Protein AF-A0A090X2U5-F1 (afdb_monomer_lite)

Foldseek 3Di:
DDWDWADPDPQRWIWIADPVRDIFTEHDPPDPDTPGHHPVVVVVVVVVVVVD

Organism: Nonlabens ulvanivorans (NCBI:txid906888)

Sequence (52 aa):
MKITLERKNTEYLLEAKGVSGNTVMIDHSGMETVQGVSPMELL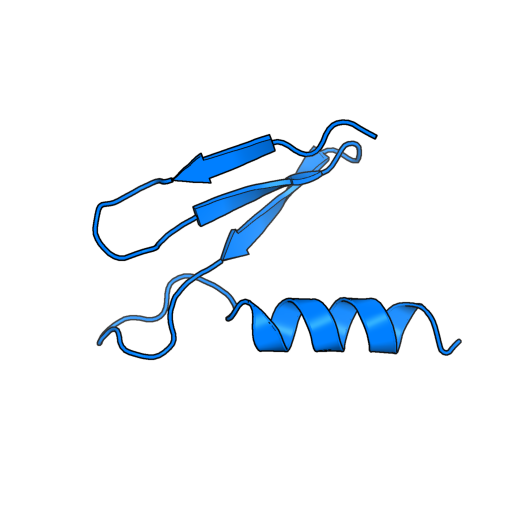LMGVALVVR

Structure (mmCIF, N/CA/C/O backbone):
data_AF-A0A090X2U5-F1
#
_entry.id   AF-A0A090X2U5-F1
#
loop_
_atom_site.group_PDB
_atom_site.id
_atom_site.type_symbol
_atom_site.label_atom_id
_atom_site.label_alt_id
_atom_site.label_comp_id
_atom_site.label_asym_id
_atom_site.label_entity_id
_atom_site.label_seq_id
_atom_site.pdbx_PDB_ins_code
_atom_site.Cartn_x
_atom_site.Cartn_y
_atom_site.Cartn_z
_atom_site.occupancy
_atom_site.B_iso_or_equiv
_atom_site.auth_seq_id
_atom_site.auth_comp_id
_atom_site.auth_asym_id
_atom_site.auth_atom_id
_atom_site.pdbx_PDB_model_num
ATOM 1 N N . MET A 1 1 ? -15.484 2.710 7.561 1.00 60.34 1 MET A N 1
ATOM 2 C CA . MET A 1 1 ? -14.159 2.289 7.057 1.00 60.34 1 MET A CA 1
ATOM 3 C C . MET A 1 1 ? -13.428 3.524 6.547 1.00 60.34 1 MET A C 1
ATOM 5 O O . MET A 1 1 ? -13.817 4.046 5.513 1.00 60.34 1 MET A O 1
ATOM 9 N N . LYS A 1 2 ? -12.454 4.052 7.299 1.00 72.62 2 LYS A N 1
ATOM 10 C CA . LYS A 1 2 ? -11.598 5.165 6.853 1.00 72.62 2 LYS A CA 1
ATOM 11 C C . LYS A 1 2 ? -10.203 4.606 6.596 1.00 72.62 2 LYS A C 1
ATOM 13 O O . LYS A 1 2 ? -9.482 4.312 7.538 1.00 72.62 2 LYS A O 1
ATOM 18 N N . ILE A 1 3 ? -9.878 4.411 5.329 1.00 81.94 3 ILE A N 1
ATOM 19 C CA . ILE A 1 3 ? -8.523 4.131 4.851 1.00 81.94 3 ILE A CA 1
ATOM 20 C C . ILE A 1 3 ? -7.963 5.445 4.321 1.00 81.94 3 ILE A C 1
ATOM 22 O O . ILE A 1 3 ? -8.670 6.170 3.621 1.00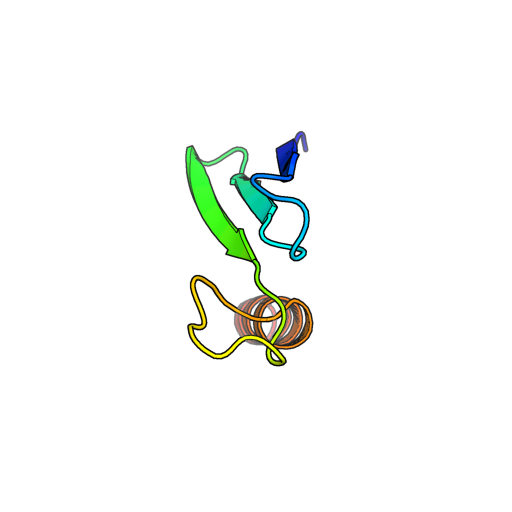 81.94 3 ILE A O 1
ATOM 26 N N . THR A 1 4 ? -6.731 5.778 4.690 1.00 86.94 4 THR A N 1
ATOM 27 C CA . THR A 1 4 ? -6.048 6.974 4.183 1.00 86.94 4 THR A CA 1
ATOM 28 C C . THR A 1 4 ? -4.983 6.545 3.197 1.00 86.94 4 THR A C 1
ATOM 30 O O . THR A 1 4 ? -4.164 5.687 3.525 1.00 86.94 4 THR A O 1
ATOM 33 N N . LEU A 1 5 ? -5.002 7.145 2.012 1.00 87.56 5 LEU A N 1
ATOM 34 C CA . LEU A 1 5 ? -3.993 6.938 0.986 1.00 87.56 5 LEU A CA 1
ATOM 35 C C . LEU A 1 5 ? -3.208 8.239 0.823 1.00 87.56 5 LEU A C 1
ATOM 37 O O . LEU A 1 5 ? -3.793 9.276 0.509 1.00 87.56 5 LEU A O 1
ATOM 41 N N . GLU A 1 6 ? -1.905 8.191 1.066 1.00 89.75 6 GLU A N 1
ATOM 42 C CA . GLU A 1 6 ? -1.013 9.344 0.980 1.00 89.75 6 GLU A CA 1
ATOM 43 C C . GLU A 1 6 ? 0.003 9.120 -0.138 1.00 89.75 6 GLU A C 1
ATOM 45 O O . GLU A 1 6 ? 0.718 8.122 -0.149 1.00 89.75 6 GLU A O 1
ATOM 50 N N . ARG A 1 7 ? 0.087 10.053 -1.087 1.00 89.12 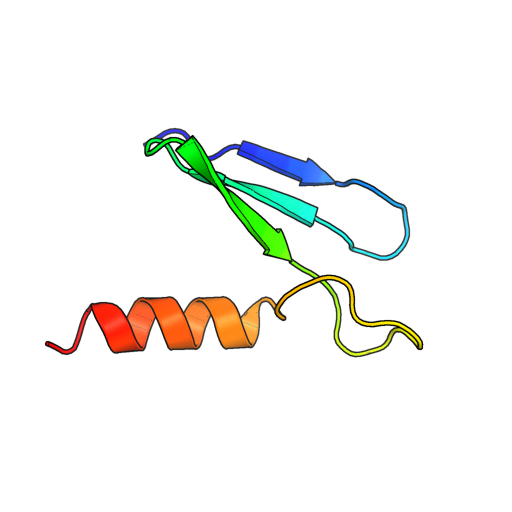7 ARG A N 1
ATOM 51 C CA . ARG A 1 7 ? 1.118 10.015 -2.126 1.00 89.12 7 ARG A CA 1
ATOM 52 C C . ARG A 1 7 ? 2.424 10.562 -1.558 1.00 89.12 7 ARG A C 1
ATOM 54 O O . ARG A 1 7 ? 2.467 11.719 -1.153 1.00 89.12 7 ARG A O 1
ATOM 61 N N . LYS A 1 8 ? 3.477 9.742 -1.552 1.00 88.19 8 LYS A N 1
ATOM 62 C CA . LYS A 1 8 ? 4.785 10.094 -0.978 1.00 88.19 8 LYS A CA 1
ATOM 63 C C . LYS A 1 8 ? 5.720 10.779 -1.959 1.00 88.19 8 LYS A C 1
ATOM 65 O O . LYS A 1 8 ? 6.545 11.582 -1.539 1.00 88.19 8 LYS A O 1
ATOM 70 N N . ASN A 1 9 ? 5.591 10.491 -3.250 1.00 84.38 9 ASN A N 1
ATOM 71 C CA . ASN A 1 9 ? 6.429 11.093 -4.281 1.00 84.38 9 ASN A CA 1
ATOM 72 C C . ASN A 1 9 ? 5.665 11.292 -5.602 1.00 84.38 9 ASN A C 1
ATOM 74 O O . ASN A 1 9 ? 4.498 10.924 -5.760 1.00 84.38 9 ASN A O 1
ATOM 78 N N . THR A 1 10 ? 6.335 11.879 -6.588 1.00 83.81 10 THR A N 1
ATOM 79 C CA . THR A 1 10 ? 5.809 12.026 -7.951 1.00 83.81 10 THR A CA 1
ATOM 80 C C . THR A 1 10 ? 5.855 10.735 -8.767 1.00 83.81 10 THR A C 1
ATOM 82 O O . THR A 1 10 ? 5.173 10.657 -9.784 1.00 83.81 10 THR A O 1
ATOM 85 N N . GLU A 1 11 ? 6.543 9.701 -8.295 1.00 83.88 11 GLU A N 1
ATOM 86 C CA . GLU A 1 11 ? 6.798 8.444 -9.013 1.00 83.88 11 GLU A CA 1
ATOM 87 C C . GLU A 1 11 ? 5.799 7.326 -8.674 1.00 83.88 11 GLU A C 1
ATOM 89 O O . GLU A 1 11 ? 6.064 6.155 -8.897 1.00 83.88 11 GLU A O 1
ATOM 94 N N . TYR A 1 12 ? 4.612 7.692 -8.184 1.00 84.88 12 TYR A N 1
ATOM 95 C CA . TYR A 1 12 ? 3.517 6.768 -7.852 1.00 84.88 12 TYR A CA 1
ATOM 96 C C . TYR A 1 12 ? 3.750 5.883 -6.617 1.00 84.88 12 TYR A C 1
ATOM 98 O O . TYR A 1 12 ? 3.005 4.925 -6.416 1.00 84.88 12 TYR A O 1
ATOM 106 N N . LEU A 1 13 ? 4.663 6.277 -5.725 1.00 86.44 13 LEU A N 1
ATOM 107 C CA . LEU A 1 13 ? 4.765 5.702 -4.386 1.00 86.44 13 LEU A CA 1
ATOM 108 C C . LEU A 1 13 ? 3.633 6.225 -3.495 1.00 86.44 13 LEU A C 1
ATOM 110 O O . LEU A 1 13 ? 3.481 7.437 -3.275 1.00 86.44 13 LEU A O 1
ATOM 114 N N . LEU A 1 14 ? 2.845 5.303 -2.958 1.00 89.81 14 LEU A N 1
ATOM 115 C CA . LEU A 1 14 ? 1.682 5.581 -2.124 1.00 89.81 14 LEU A CA 1
ATOM 116 C C . LEU A 1 14 ? 1.806 4.822 -0.801 1.00 89.81 14 LEU A C 1
ATOM 118 O O . LEU A 1 14 ? 2.155 3.648 -0.775 1.00 89.81 14 LEU A O 1
ATOM 122 N N . GLU A 1 15 ? 1.457 5.471 0.301 1.00 89.75 15 GLU A N 1
ATOM 123 C CA . GLU A 1 15 ? 1.315 4.837 1.608 1.00 89.75 15 GLU A CA 1
ATOM 124 C C . GLU A 1 15 ? -0.176 4.707 1.937 1.00 89.75 15 GLU A C 1
ATOM 126 O O . GLU A 1 15 ? -0.899 5.701 2.048 1.00 89.75 15 GLU A O 1
ATOM 131 N N . ALA A 1 16 ? -0.649 3.474 2.097 1.00 88.56 16 ALA A N 1
ATOM 132 C CA . ALA A 1 16 ? -1.996 3.172 2.555 1.00 88.56 16 ALA A CA 1
ATOM 133 C C . ALA A 1 16 ? -1.975 2.846 4.050 1.00 88.56 16 ALA A C 1
ATOM 135 O O . ALA A 1 16 ? -1.250 1.948 4.476 1.00 88.56 16 ALA A O 1
ATOM 136 N N . LYS A 1 17 ? -2.804 3.527 4.850 1.00 88.94 17 LYS A N 1
ATOM 137 C CA . LYS A 1 17 ? -3.013 3.194 6.269 1.00 88.94 17 LYS A CA 1
ATOM 138 C C . LYS A 1 17 ? -4.412 2.643 6.494 1.00 88.94 17 LYS A C 1
ATOM 140 O O . LYS A 1 17 ? -5.414 3.301 6.195 1.00 88.94 17 LYS A O 1
ATOM 145 N N . GLY A 1 18 ? -4.464 1.425 7.026 1.00 83.38 18 GLY A N 1
ATOM 146 C CA . GLY A 1 18 ? -5.687 0.753 7.443 1.00 83.38 18 GLY A CA 1
ATOM 147 C C . GLY A 1 18 ? -6.190 1.236 8.801 1.00 83.38 18 GLY A C 1
ATOM 148 O O . GLY A 1 18 ? -5.424 1.713 9.634 1.00 83.38 18 GLY A O 1
ATOM 149 N N . VAL A 1 19 ? -7.484 1.032 9.061 1.00 78.94 19 VAL A N 1
ATOM 150 C CA . VAL A 1 19 ? -8.110 1.318 10.371 1.00 78.94 19 VAL A CA 1
ATOM 151 C C . VAL A 1 19 ? -7.435 0.533 11.504 1.00 78.94 19 VAL A C 1
ATOM 153 O O . VAL A 1 19 ? -7.376 1.008 12.631 1.00 78.94 19 VAL A O 1
ATOM 156 N N . SER A 1 20 ? -6.878 -0.641 11.195 1.00 78.44 20 SER A N 1
ATOM 157 C CA . SER A 1 20 ? -6.150 -1.496 12.139 1.00 78.44 20 SER A CA 1
ATOM 158 C C . SER A 1 20 ? -4.742 -0.989 12.486 1.00 78.44 20 SER A C 1
ATOM 160 O O . SER A 1 20 ? -4.014 -1.686 13.182 1.00 78.44 20 SER A O 1
ATOM 162 N N . GLY A 1 21 ? -4.322 0.171 11.966 1.00 77.50 21 GLY A N 1
ATOM 163 C CA . GLY A 1 21 ? -2.981 0.730 12.176 1.00 77.50 21 GLY A CA 1
ATOM 164 C C . GLY A 1 21 ? -1.891 0.142 11.274 1.00 77.50 21 GLY A C 1
ATOM 165 O O . GLY A 1 21 ? -0.781 0.664 11.251 1.00 77.50 21 GLY A O 1
ATOM 166 N N . ASN A 1 22 ? -2.203 -0.896 10.492 1.00 82.81 22 ASN A N 1
ATOM 167 C CA . ASN A 1 22 ? -1.278 -1.472 9.518 1.00 82.81 22 ASN A CA 1
ATOM 168 C C . ASN A 1 22 ? -1.070 -0.516 8.338 1.00 82.81 22 ASN A C 1
ATOM 170 O O . ASN A 1 22 ? -2.039 0.025 7.790 1.00 82.81 22 ASN A O 1
ATOM 174 N N . THR A 1 23 ? 0.186 -0.350 7.933 1.00 87.06 23 THR A N 1
ATOM 175 C CA . THR A 1 23 ? 0.579 0.452 6.775 1.00 87.06 23 THR A CA 1
ATOM 176 C C . THR A 1 23 ? 1.086 -0.442 5.651 1.00 87.06 23 THR A C 1
ATOM 178 O O . THR A 1 23 ? 1.689 -1.488 5.887 1.00 87.06 23 THR A O 1
ATOM 181 N N . VAL A 1 24 ? 0.799 -0.048 4.416 1.00 87.38 24 VAL A N 1
ATOM 182 C CA . VAL A 1 24 ? 1.199 -0.765 3.206 1.00 87.38 24 VAL A CA 1
ATOM 183 C C . VAL A 1 24 ? 1.744 0.249 2.213 1.00 87.38 24 VAL A C 1
ATOM 185 O O . VAL A 1 24 ? 1.071 1.233 1.905 1.00 87.38 24 VAL A O 1
ATOM 188 N N . MET A 1 25 ? 2.948 -0.006 1.707 1.00 89.56 25 MET A N 1
ATOM 189 C CA . MET A 1 25 ? 3.543 0.781 0.629 1.00 89.56 25 MET A CA 1
ATOM 190 C C . MET A 1 25 ? 3.126 0.186 -0.712 1.00 89.56 25 MET A C 1
ATOM 192 O O . MET A 1 25 ? 3.327 -1.005 -0.955 1.00 89.56 25 MET A O 1
ATOM 196 N N . ILE A 1 26 ? 2.529 1.016 -1.561 1.00 88.50 26 ILE A N 1
ATOM 197 C CA . ILE A 1 26 ? 2.099 0.672 -2.912 1.00 88.50 26 ILE A CA 1
ATOM 198 C C . ILE A 1 26 ? 3.014 1.389 -3.884 1.00 88.50 26 ILE A C 1
ATOM 200 O O . ILE A 1 26 ? 3.183 2.605 -3.783 1.00 88.50 26 ILE A O 1
ATOM 204 N N . ASP A 1 27 ? 3.577 0.640 -4.816 1.00 87.19 27 ASP A N 1
ATOM 205 C CA . ASP A 1 27 ? 4.522 1.173 -5.784 1.00 87.19 27 ASP A CA 1
ATOM 206 C C . ASP A 1 27 ? 4.234 0.645 -7.192 1.00 87.19 27 ASP A C 1
ATOM 208 O O . ASP A 1 27 ? 3.552 -0.366 -7.375 1.00 87.19 27 ASP A O 1
ATOM 212 N N . HIS A 1 28 ? 4.722 1.342 -8.209 1.00 82.12 28 HIS A N 1
ATOM 213 C CA . HIS A 1 28 ? 4.611 0.898 -9.588 1.00 82.12 28 HIS A CA 1
ATOM 214 C C . HIS A 1 28 ? 5.827 0.050 -9.989 1.00 82.12 28 HIS A C 1
ATOM 216 O O . HIS A 1 28 ? 6.973 0.446 -9.812 1.00 82.12 28 HIS A O 1
ATOM 222 N N . SER A 1 29 ? 5.577 -1.099 -10.621 1.00 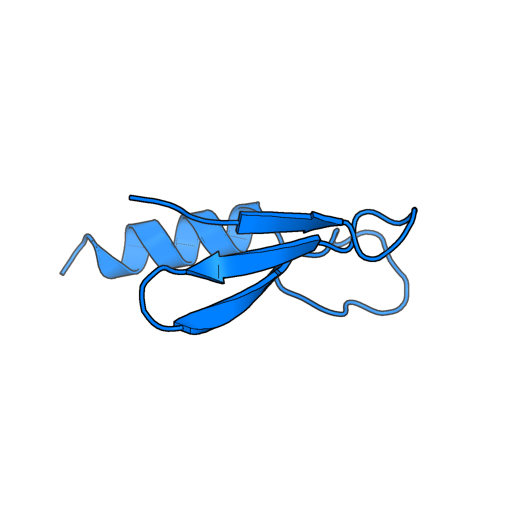69.44 29 SER A N 1
ATOM 223 C CA . SER A 1 29 ? 6.596 -2.082 -11.027 1.00 69.44 29 SER A CA 1
ATOM 224 C C . SER A 1 29 ? 7.592 -1.600 -12.098 1.00 69.44 29 SER A C 1
ATOM 226 O O . SER A 1 29 ? 8.457 -2.368 -12.504 1.00 69.44 29 SER A O 1
ATOM 228 N N . GLY A 1 30 ? 7.446 -0.371 -12.60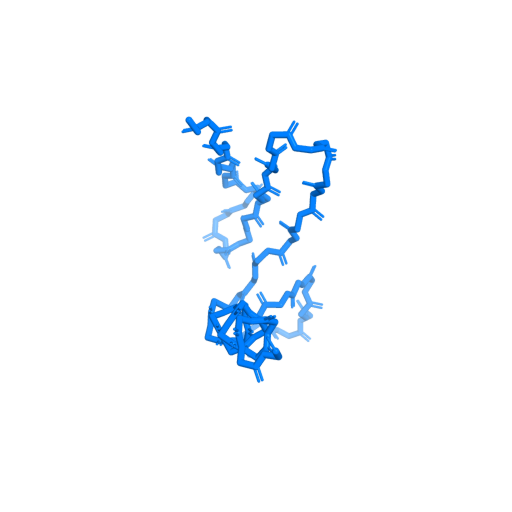0 1.00 67.00 30 GLY A N 1
ATOM 229 C CA . GLY A 1 30 ? 8.298 0.222 -13.633 1.00 67.00 30 GLY A CA 1
ATOM 230 C C . GLY A 1 30 ? 9.500 1.019 -13.112 1.00 67.00 30 GLY A C 1
ATOM 231 O O . GLY A 1 30 ? 10.211 1.602 -13.926 1.00 67.00 30 GLY A O 1
ATOM 232 N N . MET A 1 31 ? 9.721 1.088 -11.794 1.00 66.44 31 MET A N 1
ATOM 233 C CA . MET A 1 31 ? 10.871 1.790 -11.209 1.00 66.44 31 MET A CA 1
ATOM 234 C C . MET A 1 31 ? 12.101 0.884 -11.068 1.00 66.44 31 MET A C 1
ATOM 236 O O . MET A 1 31 ? 11.975 -0.308 -10.799 1.00 66.44 31 MET A O 1
ATOM 240 N N . GLU A 1 32 ? 13.304 1.463 -11.183 1.00 65.12 32 GLU A N 1
ATOM 241 C CA . GLU A 1 32 ? 14.578 0.751 -10.950 1.00 65.12 32 GLU A CA 1
ATOM 242 C C . GLU A 1 32 ? 14.695 0.191 -9.525 1.00 65.12 32 GLU A C 1
ATOM 244 O O . GLU A 1 32 ? 15.344 -0.832 -9.309 1.00 65.12 32 GLU A O 1
ATOM 249 N N . THR A 1 33 ? 14.057 0.843 -8.549 1.00 70.62 33 THR A N 1
ATOM 250 C CA . THR A 1 33 ? 14.004 0.379 -7.159 1.00 70.62 33 THR A CA 1
ATOM 251 C C . THR A 1 33 ? 12.554 0.291 -6.709 1.00 70.62 33 THR A C 1
ATOM 253 O O . THR A 1 33 ? 11.890 1.304 -6.522 1.00 70.62 33 THR A O 1
ATOM 256 N N . VAL A 1 34 ? 12.058 -0.936 -6.562 1.00 73.25 34 VAL A N 1
ATOM 257 C CA . VAL A 1 34 ? 10.694 -1.205 -6.098 1.00 73.25 34 VAL A CA 1
ATOM 258 C C . VAL A 1 34 ? 10.650 -1.036 -4.576 1.00 73.25 34 VAL A C 1
ATOM 260 O O . VAL A 1 34 ? 11.329 -1.762 -3.849 1.00 73.25 34 VAL A O 1
ATOM 263 N N . GLN A 1 35 ? 9.866 -0.074 -4.090 1.00 79.38 35 GLN A N 1
ATOM 264 C CA . GLN A 1 35 ? 9.763 0.300 -2.670 1.00 79.38 35 GLN A CA 1
ATOM 265 C C . GLN A 1 35 ? 8.465 -0.182 -2.003 1.00 79.38 35 GLN A C 1
ATOM 267 O O . GLN A 1 35 ? 8.194 0.133 -0.842 1.00 79.38 35 GLN A O 1
ATOM 272 N N . GLY A 1 36 ? 7.651 -0.955 -2.719 1.00 82.81 36 GLY A N 1
ATOM 273 C CA . GLY A 1 36 ? 6.364 -1.440 -2.244 1.00 82.81 36 GLY A CA 1
ATOM 274 C C . GLY A 1 36 ? 5.808 -2.560 -3.111 1.00 82.81 36 GLY A C 1
ATOM 275 O O . GLY A 1 36 ? 6.473 -3.070 -4.007 1.00 82.81 36 GLY A O 1
ATOM 276 N N . VAL A 1 37 ? 4.572 -2.951 -2.829 1.00 86.12 37 VAL A N 1
ATOM 277 C CA . VAL A 1 37 ? 3.848 -3.956 -3.617 1.00 86.12 37 VAL A CA 1
ATOM 278 C C . VAL A 1 37 ? 3.023 -3.280 -4.701 1.00 86.12 37 VAL A C 1
ATOM 280 O O . VAL A 1 37 ? 2.501 -2.180 -4.505 1.00 86.12 37 VAL A O 1
ATOM 283 N N . SER A 1 38 ? 2.874 -3.930 -5.850 1.00 87.56 38 SER A N 1
ATOM 284 C CA . SER A 1 38 ? 2.059 -3.363 -6.917 1.00 87.56 38 SER A CA 1
ATOM 285 C C . SER A 1 38 ? 0.570 -3.358 -6.546 1.00 87.56 38 SER A C 1
ATOM 287 O O . SER A 1 38 ? 0.100 -4.225 -5.798 1.00 87.56 38 SER A O 1
ATOM 289 N N . PRO A 1 39 ? -0.228 -2.430 -7.107 1.00 86.56 39 PRO A N 1
ATOM 290 C CA . PRO A 1 39 ? -1.673 -2.422 -6.891 1.00 86.56 39 PRO A CA 1
ATOM 291 C C . PRO A 1 39 ? -2.351 -3.760 -7.231 1.00 86.56 39 PRO A C 1
ATOM 293 O O . PRO A 1 39 ? -3.314 -4.151 -6.573 1.00 86.56 39 PRO A O 1
ATOM 296 N N . MET A 1 40 ? -1.849 -4.478 -8.245 1.00 89.31 40 MET A N 1
ATOM 297 C CA . MET A 1 40 ? -2.406 -5.770 -8.660 1.00 89.31 40 MET A CA 1
ATOM 298 C C . MET A 1 40 ? -2.053 -6.900 -7.689 1.00 89.31 40 MET A C 1
ATOM 300 O O . MET A 1 40 ? -2.909 -7.734 -7.394 1.00 89.31 40 MET A O 1
ATOM 304 N N . GLU A 1 41 ? -0.837 -6.910 -7.142 1.00 85.75 41 GLU A N 1
ATOM 305 C CA . GLU A 1 41 ? -0.451 -7.868 -6.098 1.00 85.75 41 GLU A CA 1
ATOM 306 C C . GLU A 1 41 ? -1.267 -7.657 -4.827 1.00 85.75 41 GLU A C 1
ATOM 308 O O . GLU A 1 41 ? -1.735 -8.626 -4.235 1.00 85.75 41 GLU A O 1
ATOM 313 N N . LEU A 1 42 ? -1.527 -6.404 -4.449 1.00 86.12 42 LEU A N 1
ATOM 314 C CA . LEU A 1 42 ? -2.384 -6.102 -3.304 1.00 86.12 42 LEU A CA 1
ATOM 315 C C . LEU A 1 42 ? -3.803 -6.621 -3.466 1.00 86.12 42 LEU A C 1
ATOM 317 O O . LEU A 1 42 ? -4.375 -7.161 -2.516 1.00 86.12 42 LEU A O 1
ATOM 321 N N . LEU A 1 43 ? -4.367 -6.488 -4.666 1.00 87.62 43 LEU A N 1
ATOM 322 C CA . LEU A 1 43 ? -5.677 -7.048 -4.958 1.00 87.62 43 LEU A CA 1
ATOM 323 C C . LEU A 1 43 ? -5.655 -8.576 -4.837 1.00 87.62 43 LEU A C 1
ATOM 325 O O . LEU A 1 43 ? -6.534 -9.146 -4.192 1.00 87.62 43 LEU A O 1
ATOM 329 N N . LEU A 1 44 ? -4.636 -9.234 -5.398 1.00 88.19 44 LEU A N 1
ATOM 330 C CA . LEU A 1 44 ? -4.494 -10.687 -5.319 1.00 88.19 44 LEU A CA 1
ATOM 331 C C . LEU A 1 44 ? -4.327 -11.169 -3.871 1.00 88.19 44 LEU A C 1
ATOM 333 O O . LEU A 1 44 ? -4.979 -12.134 -3.479 1.00 88.19 44 LEU A O 1
ATOM 337 N N . MET A 1 45 ? -3.522 -10.477 -3.059 1.00 86.50 45 MET A N 1
ATOM 338 C CA . MET A 1 45 ? -3.358 -10.766 -1.629 1.00 86.50 45 MET A CA 1
ATOM 339 C C . MET A 1 45 ? -4.680 -10.619 -0.868 1.00 86.50 45 MET A C 1
ATOM 341 O O . MET A 1 45 ? -5.003 -11.460 -0.030 1.00 86.50 45 MET A O 1
ATOM 345 N N . GLY A 1 46 ? -5.462 -9.580 -1.178 1.00 84.31 46 GLY A N 1
ATOM 346 C CA 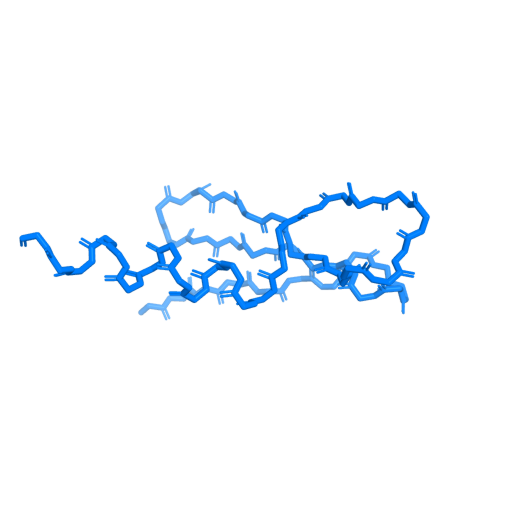. GLY A 1 46 ? -6.778 -9.355 -0.583 1.00 84.31 46 GLY A CA 1
ATOM 347 C C . GLY A 1 46 ? -7.789 -10.442 -0.950 1.00 84.31 46 GLY A C 1
ATOM 348 O O . GLY A 1 46 ? -8.461 -10.973 -0.070 1.00 84.31 46 GLY A O 1
ATOM 349 N N . VAL A 1 47 ? -7.867 -10.822 -2.229 1.00 87.62 47 VAL A N 1
ATOM 350 C CA . VAL A 1 47 ? -8.765 -11.895 -2.690 1.00 87.62 47 VAL A CA 1
ATOM 351 C C . VAL A 1 47 ? -8.339 -13.247 -2.116 1.00 87.62 47 VAL A C 1
ATOM 353 O O . VAL A 1 47 ? -9.183 -13.980 -1.613 1.00 87.62 47 VAL A O 1
ATOM 356 N N . ALA A 1 48 ? -7.041 -13.562 -2.110 1.00 82.31 48 ALA A N 1
ATOM 357 C CA . ALA A 1 48 ? -6.526 -14.811 -1.546 1.00 82.31 48 ALA A CA 1
ATOM 358 C C . ALA A 1 48 ? -6.848 -14.968 -0.048 1.00 82.31 48 ALA A C 1
ATOM 360 O O . ALA A 1 48 ? -7.084 -16.080 0.416 1.00 82.31 48 ALA A O 1
ATOM 361 N N . LEU A 1 49 ? -6.901 -13.862 0.703 1.00 73.88 49 LEU A N 1
ATOM 362 C CA . LEU A 1 49 ? -7.320 -13.842 2.110 1.00 73.88 49 LEU A CA 1
ATOM 363 C C . LEU A 1 49 ? -8.811 -14.151 2.303 1.00 73.88 49 LEU A C 1
ATOM 365 O O . LEU A 1 49 ? -9.179 -14.713 3.331 1.00 73.88 49 LEU A O 1
ATOM 369 N N . VAL A 1 50 ? -9.656 -13.777 1.340 1.00 73.44 50 VAL A N 1
ATOM 370 C CA . VAL A 1 50 ? -11.117 -13.946 1.412 1.00 73.44 50 VAL A CA 1
ATOM 371 C C . VAL A 1 50 ? -11.557 -15.364 1.032 1.00 73.44 50 VAL A C 1
ATOM 373 O O . VAL A 1 50 ? -12.611 -15.807 1.474 1.00 73.44 50 VAL A O 1
ATOM 376 N N . VAL A 1 51 ? -10.763 -16.104 0.252 1.00 64.19 51 VAL A N 1
ATOM 377 C CA . VAL A 1 51 ? -11.103 -17.461 -0.233 1.00 64.19 51 VAL A CA 1
ATOM 378 C C . VAL A 1 51 ? -10.692 -18.558 0.774 1.00 64.19 51 VAL A C 1
ATOM 380 O O . VAL A 1 51 ? -10.286 -19.651 0.387 1.00 64.19 51 VAL A O 1
ATOM 383 N N . ARG A 1 52 ? -10.780 -18.290 2.081 1.00 49.91 52 ARG A N 1
ATOM 384 C CA . ARG A 1 52 ? -10.546 -19.287 3.141 1.00 49.91 52 ARG A CA 1
ATOM 385 C C . ARG A 1 52 ? -11.811 -19.631 3.906 1.00 49.91 52 ARG A C 1
ATOM 387 O O . ARG A 1 52 ? -12.579 -18.697 4.216 1.00 49.91 52 ARG A O 1
#

Secondary structure (DSSP, 8-state):
---EEEE-STTS-EEEE-TTS-EEEE--TTSSS--SB-HHHHHHHHHHHH--

Radius of gyration: 11.89 Å; chains: 1; bounding box: 29×31×26 Å

pLDDT: mean 81.41, std 8.89, range [49.91, 89.81]